Protein AF-A0A7V7DDA0-F1 (afdb_monomer_lite)

Radius of gyration: 19.34 Å; chains: 1; bounding box: 39×31×49 Å

Sequence (116 aa):
MEATEDMLKMAGAGEGYVETQSVLRSTRIRLPWLFASCLGGMVAQLKYSTIELAISVGLGLICSMSVAALFGSMMPMVFAKINIDPAVATGPFVTTSIDIISVLFYFFIATTLLGL

Foldseek 3Di:
DVLVVVVCVVVPPDDPNPPPCPVVVVVVVCVVVVVVVVVVVVVCVVQDPPVLVVVLQVVLVVVLVVVLVVQLVVVLVVCVVVVHHCVSCSPPNSVVVSVVSSVVSSVVSCCVRVVD

Secondary structure (DSSP, 8-state):
-HHHHHHHHHTT-SS--TTT--HHHHHHHHHHHHHHHHHHHHHHHHHS-HHHHHHHHHHHHHHHHHHHHHHHHHHHHHHHHTT--HHHHTTHHHHHHHHHHHHHHHHHHHHHHH--

pLDDT: mean 81.12, std 11.46, range [50.38, 93.44]

Structure (mmCIF, N/CA/C/O backbone):
data_AF-A0A7V7DDA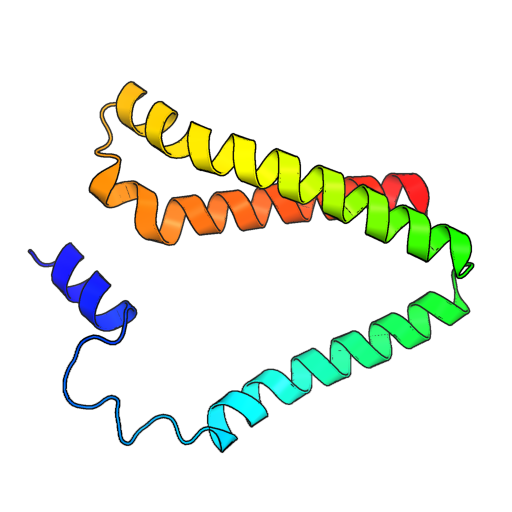0-F1
#
_entry.id   AF-A0A7V7DDA0-F1
#
loop_
_atom_site.group_PDB
_atom_site.id
_atom_site.type_symbol
_atom_site.label_atom_id
_atom_site.label_alt_id
_atom_site.label_comp_id
_atom_site.label_asym_id
_atom_site.label_entity_id
_atom_site.label_seq_id
_atom_site.pdbx_PDB_ins_code
_atom_site.Cartn_x
_atom_site.Cartn_y
_atom_site.Cartn_z
_atom_site.occupancy
_atom_site.B_iso_or_equiv
_atom_site.auth_seq_id
_atom_site.auth_comp_id
_atom_site.auth_asym_id
_atom_site.auth_atom_id
_atom_site.pdbx_PDB_model_num
ATOM 1 N N . MET A 1 1 ? -20.086 -4.460 27.649 1.00 59.28 1 MET A N 1
ATOM 2 C CA . MET A 1 1 ? -18.970 -5.184 28.299 1.00 59.28 1 MET A CA 1
ATOM 3 C C . MET A 1 1 ? -18.431 -6.290 27.402 1.00 59.28 1 MET A C 1
ATOM 5 O O . MET A 1 1 ? -17.236 -6.283 27.169 1.00 59.28 1 MET A O 1
ATOM 9 N N . GLU A 1 2 ? -19.279 -7.142 26.819 1.00 67.88 2 GLU A N 1
ATOM 10 C CA . GLU A 1 2 ? -18.874 -8.257 25.934 1.00 67.88 2 GLU A CA 1
ATOM 11 C C . GLU A 1 2 ? -18.028 -7.829 24.716 1.00 67.88 2 GLU A C 1
ATOM 13 O O . GLU A 1 2 ? -16.918 -8.318 24.541 1.00 67.88 2 GLU A O 1
ATOM 18 N N . ALA A 1 3 ? -18.451 -6.803 23.965 1.00 69.88 3 ALA A N 1
ATOM 19 C CA . ALA A 1 3 ? -17.672 -6.287 22.830 1.00 69.88 3 ALA A CA 1
ATOM 20 C C . ALA A 1 3 ? -16.284 -5.737 23.226 1.00 69.88 3 ALA A C 1
ATOM 22 O O . ALA A 1 3 ? -15.327 -5.864 22.471 1.00 69.88 3 ALA A O 1
ATOM 23 N N . THR A 1 4 ? -16.147 -5.152 24.421 1.00 64.19 4 THR A N 1
ATOM 24 C CA . THR A 1 4 ? -14.854 -4.668 24.935 1.00 64.19 4 THR A CA 1
ATOM 25 C C . THR A 1 4 ? -13.942 -5.829 25.327 1.00 64.19 4 THR A C 1
ATOM 27 O O . THR A 1 4 ? -12.741 -5.760 25.090 1.00 64.19 4 THR A O 1
ATOM 30 N N . GLU A 1 5 ? -14.493 -6.903 25.894 1.00 70.06 5 GLU A N 1
ATOM 31 C CA . GLU A 1 5 ? -13.736 -8.101 26.271 1.00 70.06 5 GLU A CA 1
ATOM 32 C C . GLU A 1 5 ? -13.267 -8.892 25.041 1.00 70.06 5 GLU A C 1
ATOM 34 O O . GLU A 1 5 ? -12.117 -9.324 24.987 1.00 70.06 5 GLU A O 1
ATOM 39 N N . ASP A 1 6 ? -14.110 -9.003 24.015 1.00 73.31 6 ASP A N 1
ATOM 40 C CA . ASP A 1 6 ? -13.738 -9.607 22.733 1.00 73.31 6 ASP A CA 1
ATOM 41 C C . ASP A 1 6 ? -12.700 -8.765 21.984 1.00 73.31 6 ASP A C 1
ATOM 43 O O . ASP A 1 6 ? -11.755 -9.310 21.410 1.00 73.31 6 ASP A O 1
ATOM 47 N N . MET A 1 7 ? -12.800 -7.432 22.054 1.00 65.62 7 MET A N 1
ATOM 48 C CA . MET A 1 7 ? -11.748 -6.534 21.572 1.00 65.62 7 MET A CA 1
ATOM 49 C C . MET A 1 7 ? -10.441 -6.708 22.358 1.00 65.62 7 MET A C 1
ATOM 51 O O . MET A 1 7 ? -9.383 -6.716 21.740 1.00 65.62 7 MET A O 1
ATOM 55 N N . LEU A 1 8 ? -10.483 -6.902 23.682 1.00 60.88 8 LEU A N 1
ATOM 56 C CA . LEU A 1 8 ? -9.297 -7.164 24.514 1.00 60.88 8 LEU A CA 1
ATOM 57 C C . LEU A 1 8 ? -8.662 -8.530 24.211 1.00 60.88 8 LEU A C 1
ATOM 59 O O . LEU A 1 8 ? -7.436 -8.647 24.168 1.00 60.88 8 LEU A O 1
ATOM 63 N N . LYS A 1 9 ? -9.481 -9.551 23.937 1.00 66.94 9 LYS A N 1
ATOM 64 C CA . LYS A 1 9 ? -9.028 -10.879 23.499 1.00 66.94 9 LYS A CA 1
ATOM 65 C C . LYS A 1 9 ? -8.404 -10.831 22.104 1.00 66.94 9 LYS A C 1
ATOM 67 O O . LYS A 1 9 ? -7.336 -11.408 21.921 1.00 66.94 9 LYS A O 1
ATOM 72 N N . MET A 1 10 ? -8.996 -10.099 21.157 1.00 66.75 10 MET A N 1
ATOM 73 C CA . MET A 1 10 ? -8.417 -9.866 19.823 1.00 66.75 10 MET A CA 1
ATOM 74 C C . MET A 1 10 ? -7.176 -8.957 19.849 1.00 66.75 10 MET A C 1
ATOM 76 O O . MET A 1 10 ? -6.282 -9.130 19.026 1.00 66.75 10 MET A O 1
ATOM 80 N N . ALA A 1 11 ? -7.088 -8.023 20.802 1.00 59.41 11 ALA A N 1
ATOM 81 C CA . ALA A 1 11 ? -5.939 -7.136 21.006 1.00 59.41 11 ALA A CA 1
ATOM 82 C C . ALA A 1 11 ? -4.787 -7.782 21.802 1.00 59.41 11 ALA A C 1
ATOM 84 O O . ALA A 1 11 ? -3.737 -7.162 21.966 1.00 59.41 11 ALA A O 1
ATOM 85 N N . GLY A 1 12 ? -4.953 -9.020 22.282 1.00 59.00 12 GLY A N 1
ATOM 86 C CA . GLY A 1 12 ? -3.881 -9.780 22.927 1.00 59.00 12 GLY A CA 1
ATOM 87 C C . GLY A 1 12 ? -3.662 -9.493 24.419 1.00 59.00 12 GLY A C 1
ATOM 88 O O . GLY A 1 12 ? -2.593 -9.785 24.946 1.00 59.00 12 GLY A O 1
ATOM 89 N N . ALA A 1 13 ? -4.646 -8.926 25.120 1.00 58.91 13 ALA A N 1
ATOM 90 C CA . ALA A 1 13 ? -4.514 -8.446 26.500 1.00 58.91 13 ALA A CA 1
ATOM 91 C C . ALA A 1 13 ? -4.900 -9.483 27.584 1.00 58.91 13 ALA A C 1
ATOM 93 O O . ALA A 1 13 ? -5.516 -9.125 28.584 1.00 58.91 13 ALA A O 1
ATOM 94 N N . GLY A 1 14 ? -4.571 -10.769 27.411 1.00 53.06 14 GLY A N 1
ATOM 95 C CA . GLY A 1 14 ? -4.895 -11.814 28.398 1.00 53.06 14 GLY A CA 1
ATOM 96 C C . GLY A 1 14 ? -3.726 -12.747 28.701 1.00 53.06 14 GLY A C 1
ATOM 97 O O . GLY A 1 14 ? -3.377 -13.516 27.824 1.00 53.06 14 GLY A O 1
ATOM 98 N N . GLU A 1 15 ? -3.161 -12.648 29.913 1.00 55.22 15 GLU A N 1
ATOM 99 C CA . GLU A 1 15 ? -2.306 -13.527 30.769 1.00 55.22 15 GLU A CA 1
ATOM 100 C C . GLU A 1 15 ? -1.603 -14.821 30.237 1.00 55.22 15 GLU A C 1
ATOM 102 O O . GLU A 1 15 ? -0.854 -15.447 30.978 1.00 55.22 15 GLU A O 1
ATOM 107 N N . GLY A 1 16 ? -1.742 -15.239 28.976 1.00 53.03 16 GLY A N 1
ATOM 108 C CA . GLY A 1 16 ? -1.112 -16.418 28.360 1.00 53.03 16 GLY A CA 1
ATOM 109 C C . GLY A 1 16 ? -0.390 -16.151 27.027 1.00 53.03 16 GLY A C 1
ATOM 110 O O . GLY A 1 16 ? -0.072 -17.091 26.300 1.00 53.03 16 GLY A O 1
ATOM 111 N N . TYR A 1 17 ? -0.117 -14.888 26.672 1.00 50.38 17 TYR A N 1
ATOM 112 C CA . TYR A 1 17 ? 0.519 -14.527 25.389 1.00 50.38 17 TYR A CA 1
ATOM 113 C C . TYR A 1 17 ? 2.049 -14.661 25.360 1.00 50.38 17 TYR A C 1
ATOM 115 O O . TYR A 1 17 ? 2.630 -14.703 24.273 1.00 50.38 17 TYR A O 1
ATOM 123 N N . VAL A 1 18 ? 2.712 -14.759 26.517 1.00 51.16 18 VAL A N 1
ATOM 124 C CA . VAL A 1 18 ? 4.186 -14.742 26.589 1.00 51.16 18 VAL A CA 1
ATOM 125 C C . VAL A 1 18 ? 4.819 -16.059 26.105 1.00 51.16 18 VAL A C 1
ATOM 127 O O . VAL A 1 18 ? 5.933 -16.030 25.594 1.00 51.16 18 VAL A O 1
ATOM 130 N N . GLU A 1 19 ? 4.108 -17.195 26.133 1.00 55.31 19 GLU A N 1
ATOM 131 C CA . GLU A 1 19 ? 4.660 -18.475 25.640 1.00 55.31 19 GLU A CA 1
ATOM 132 C C . GLU A 1 19 ? 4.323 -18.823 24.175 1.00 55.31 19 GLU A C 1
ATOM 134 O O . GLU A 1 19 ? 5.041 -19.599 23.545 1.00 55.31 19 GLU A O 1
ATOM 139 N N . THR A 1 20 ? 3.278 -18.246 23.566 1.00 56.62 20 THR A N 1
ATOM 140 C CA . THR A 1 20 ? 2.778 -18.741 22.259 1.00 56.62 20 THR A CA 1
ATOM 141 C C . THR A 1 20 ? 3.444 -18.100 21.025 1.00 56.62 20 THR A C 1
ATOM 143 O O . THR A 1 20 ? 3.358 -18.647 19.922 1.00 56.62 20 THR A O 1
ATOM 146 N N . GLN A 1 21 ? 4.171 -16.986 21.159 1.00 55.00 21 GLN A N 1
ATOM 147 C CA . GLN A 1 21 ? 4.772 -16.273 20.018 1.00 55.00 21 GLN A CA 1
ATOM 148 C C . GLN A 1 21 ? 6.303 -16.261 20.090 1.00 55.00 21 GLN A C 1
ATOM 150 O O . GLN A 1 21 ? 6.939 -15.212 20.144 1.00 55.00 21 GLN A O 1
ATOM 155 N N . SER A 1 22 ? 6.924 -17.442 20.029 1.00 64.06 22 SER A N 1
ATOM 156 C CA . SER A 1 22 ? 8.317 -17.536 19.580 1.00 64.06 22 SER A CA 1
ATOM 157 C C . SER A 1 22 ? 8.461 -16.724 18.288 1.00 64.06 22 SER A C 1
ATOM 159 O O . SER A 1 22 ? 7.776 -17.007 17.299 1.00 64.06 22 SER A O 1
ATOM 161 N N . VAL A 1 23 ? 9.332 -15.708 18.291 1.00 75.19 23 VAL A N 1
ATOM 162 C CA . VAL A 1 23 ? 9.583 -14.804 17.150 1.00 75.19 23 VAL A CA 1
ATOM 163 C C . VAL A 1 23 ? 9.792 -15.595 15.850 1.00 75.19 23 VAL A C 1
ATOM 165 O O . VAL A 1 23 ? 9.357 -15.174 14.780 1.00 75.19 23 VAL A O 1
ATOM 168 N N . LEU A 1 24 ? 10.359 -16.802 15.947 1.00 75.56 24 LEU A N 1
ATOM 169 C CA . LEU A 1 24 ? 10.541 -17.739 14.838 1.00 75.56 24 LEU A CA 1
ATOM 170 C C . LEU A 1 24 ? 9.235 -18.131 14.132 1.00 75.56 24 LEU A C 1
ATOM 172 O O . LEU A 1 24 ? 9.222 -18.204 12.905 1.00 75.56 24 LEU A O 1
ATOM 176 N N . ARG A 1 25 ? 8.131 -18.362 14.854 1.00 75.50 25 ARG A N 1
ATOM 177 C CA . ARG A 1 25 ? 6.848 -18.764 14.248 1.00 75.50 25 ARG A CA 1
ATOM 178 C C . ARG A 1 25 ? 6.203 -17.604 13.491 1.00 75.50 25 ARG A C 1
ATOM 180 O O . ARG A 1 25 ? 5.776 -17.792 12.354 1.00 75.50 25 ARG A O 1
ATOM 187 N N . SER A 1 26 ? 6.216 -16.404 14.071 1.00 75.31 26 SER A N 1
ATOM 188 C CA 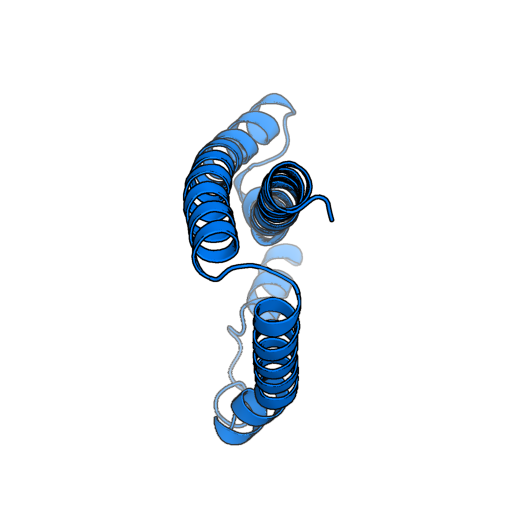. SER A 1 26 ? 5.728 -15.186 13.407 1.00 75.31 26 SER A CA 1
ATOM 189 C C . SER A 1 26 ? 6.564 -14.829 12.171 1.00 75.31 26 SER A C 1
ATOM 191 O O . SER A 1 26 ? 6.006 -14.515 11.119 1.00 75.31 26 SER A O 1
ATOM 193 N N . THR A 1 27 ? 7.891 -14.966 12.240 1.00 82.19 27 THR A N 1
ATOM 194 C CA . THR A 1 27 ? 8.780 -14.778 11.081 1.00 82.19 27 THR A CA 1
ATOM 195 C C . THR A 1 27 ? 8.516 -15.816 9.988 1.00 82.19 27 THR A C 1
ATOM 197 O O . THR A 1 27 ? 8.463 -15.471 8.808 1.00 82.19 27 THR A O 1
ATOM 200 N N . ARG A 1 28 ? 8.266 -17.080 10.356 1.00 84.75 28 ARG A N 1
ATOM 201 C CA . ARG A 1 28 ? 8.003 -18.163 9.394 1.00 84.75 28 ARG A CA 1
ATOM 202 C C . ARG A 1 28 ? 6.675 -18.003 8.652 1.00 84.75 28 ARG A C 1
ATOM 204 O O . ARG A 1 28 ? 6.590 -18.411 7.503 1.00 84.75 28 ARG A O 1
ATOM 211 N N . ILE A 1 29 ? 5.673 -17.379 9.272 1.00 88.25 29 ILE A N 1
ATOM 212 C CA . ILE A 1 29 ? 4.389 -17.052 8.625 1.00 88.25 29 ILE A CA 1
ATOM 213 C C . ILE A 1 29 ? 4.536 -15.877 7.643 1.00 88.25 29 ILE A C 1
ATOM 215 O O . ILE A 1 29 ? 3.830 -15.818 6.640 1.00 88.25 29 ILE A O 1
ATOM 219 N N . ARG A 1 30 ? 5.473 -14.955 7.892 1.00 90.88 30 ARG A N 1
ATOM 220 C CA . ARG A 1 30 ? 5.744 -13.800 7.015 1.00 90.88 30 ARG A CA 1
ATOM 221 C C . ARG A 1 30 ? 6.648 -14.142 5.831 1.00 90.88 30 ARG A C 1
ATOM 223 O O . ARG A 1 30 ? 6.551 -13.505 4.787 1.00 90.88 30 ARG A O 1
ATOM 230 N N . LEU A 1 31 ? 7.507 -15.151 5.984 1.00 89.75 31 LEU A N 1
ATOM 231 C CA . LEU A 1 31 ? 8.499 -15.558 4.985 1.00 89.75 31 LEU A CA 1
ATOM 232 C C . LEU A 1 31 ? 7.911 -15.842 3.585 1.00 89.75 31 LEU A C 1
ATOM 234 O O . LEU A 1 31 ? 8.494 -15.364 2.613 1.00 89.75 31 LEU A O 1
ATOM 238 N N . PRO A 1 32 ? 6.770 -16.551 3.447 1.00 93.44 32 PRO A N 1
ATOM 239 C CA . PRO A 1 32 ? 6.147 -16.795 2.147 1.00 93.44 32 PRO A CA 1
ATOM 240 C C . PRO A 1 32 ? 5.733 -15.503 1.442 1.00 93.44 32 PRO A C 1
ATOM 242 O O . PRO A 1 32 ? 5.983 -15.350 0.250 1.00 93.44 32 PRO A O 1
ATOM 245 N N . TRP A 1 33 ? 5.162 -14.549 2.184 1.00 90.75 33 TRP A N 1
ATOM 246 C CA . TRP A 1 33 ? 4.746 -13.256 1.640 1.00 90.75 33 TRP A CA 1
ATOM 247 C C . TRP A 1 33 ? 5.943 -12.422 1.184 1.00 90.75 33 TRP A C 1
ATOM 249 O O . TRP A 1 33 ? 5.901 -11.825 0.114 1.00 90.75 33 TRP A O 1
ATOM 259 N N . LEU A 1 34 ? 7.045 -12.441 1.939 1.00 89.62 34 LEU A N 1
ATOM 260 C CA . LEU A 1 34 ? 8.289 -11.780 1.530 1.00 89.62 34 LEU A CA 1
ATOM 261 C C . LEU A 1 34 ? 8.870 -12.399 0.252 1.00 89.62 34 LEU A C 1
ATOM 263 O O . LEU A 1 34 ? 9.306 -11.673 -0.641 1.00 89.62 34 LEU A O 1
ATOM 267 N N . PHE A 1 35 ? 8.840 -13.730 0.142 1.00 93.00 35 PHE A N 1
ATOM 268 C CA . PHE A 1 35 ? 9.286 -14.438 -1.058 1.00 93.00 35 PHE A CA 1
ATOM 269 C C . PHE A 1 35 ? 8.426 -14.101 -2.277 1.00 93.00 35 PHE A C 1
ATOM 271 O O . PHE A 1 35 ? 8.966 -13.801 -3.340 1.00 93.00 35 PHE A O 1
ATOM 278 N N . ALA A 1 36 ? 7.102 -14.101 -2.118 1.00 91.94 36 ALA A N 1
ATOM 279 C CA . ALA A 1 36 ? 6.172 -13.728 -3.177 1.00 91.94 36 ALA A CA 1
ATOM 280 C C . ALA A 1 36 ? 6.406 -12.284 -3.655 1.00 91.94 36 ALA A C 1
ATOM 282 O O . ALA A 1 36 ? 6.501 -12.052 -4.859 1.00 91.94 36 ALA A O 1
ATOM 283 N N . SER A 1 37 ? 6.586 -11.332 -2.732 1.00 87.81 37 SER A N 1
ATOM 284 C CA . SER A 1 37 ? 6.879 -9.933 -3.070 1.00 87.81 37 SER A CA 1
ATOM 285 C C . SER A 1 37 ? 8.220 -9.767 -3.789 1.00 87.81 37 SER A C 1
ATOM 287 O O . SER A 1 37 ? 8.314 -8.995 -4.742 1.00 87.81 37 SER A O 1
ATOM 289 N N . CYS A 1 38 ? 9.252 -10.511 -3.380 1.00 90.81 38 CYS A N 1
ATOM 290 C CA . CYS A 1 38 ? 10.559 -10.494 -4.038 1.00 90.81 38 CYS A CA 1
ATOM 291 C C . CYS A 1 38 ? 10.470 -11.008 -5.485 1.00 90.81 38 CYS A C 1
ATOM 293 O O . CYS A 1 38 ? 10.920 -10.339 -6.416 1.00 90.81 38 CYS A O 1
ATOM 295 N N . LEU A 1 39 ? 9.814 -12.156 -5.686 1.00 92.81 39 LEU A N 1
ATOM 296 C CA . LEU A 1 39 ? 9.595 -12.731 -7.015 1.00 92.81 39 LEU A CA 1
ATOM 297 C C . LEU A 1 39 ? 8.751 -11.806 -7.901 1.00 92.81 39 LEU A C 1
ATOM 299 O O . LEU A 1 39 ? 9.092 -11.595 -9.063 1.00 92.81 39 LEU A O 1
ATOM 303 N N . GLY A 1 40 ? 7.693 -11.206 -7.350 1.00 90.00 40 GLY A N 1
ATOM 304 C CA . GLY A 1 40 ? 6.866 -10.228 -8.056 1.00 90.00 40 GLY A CA 1
ATOM 305 C C . GLY A 1 40 ? 7.665 -9.008 -8.523 1.00 90.00 40 GLY A C 1
ATOM 306 O O . GLY A 1 40 ? 7.560 -8.621 -9.685 1.00 90.00 40 GLY A O 1
ATOM 307 N N . GLY A 1 41 ? 8.521 -8.451 -7.659 1.00 87.81 41 GLY A N 1
ATOM 308 C CA . GLY A 1 41 ? 9.408 -7.337 -8.009 1.00 87.81 41 GLY A CA 1
ATOM 309 C C . GLY A 1 41 ? 10.408 -7.690 -9.113 1.00 87.81 41 GLY A C 1
ATOM 310 O O . GLY A 1 41 ? 10.591 -6.915 -10.049 1.00 87.81 41 GLY A O 1
ATOM 311 N N . MET A 1 42 ? 11.001 -8.888 -9.065 1.00 88.56 42 MET A N 1
ATOM 312 C CA . MET A 1 42 ? 11.887 -9.370 -10.133 1.00 88.56 42 MET A CA 1
ATOM 313 C C . MET A 1 42 ? 11.157 -9.494 -11.475 1.00 88.56 42 MET A C 1
ATOM 315 O O . MET A 1 42 ? 11.691 -9.078 -12.499 1.00 88.56 42 MET A O 1
ATOM 319 N N . VAL A 1 43 ? 9.930 -10.023 -11.484 1.00 89.31 43 VAL A N 1
ATOM 320 C CA . VAL A 1 43 ? 9.114 -10.132 -12.705 1.00 89.31 43 VAL A CA 1
ATOM 321 C C . VAL A 1 43 ? 8.716 -8.753 -13.237 1.00 89.31 43 VAL A C 1
ATOM 323 O O . VAL A 1 43 ? 8.746 -8.539 -14.449 1.00 89.31 43 VAL A O 1
ATOM 326 N N . ALA A 1 44 ? 8.390 -7.801 -12.358 1.00 86.69 44 ALA A N 1
ATOM 327 C CA . ALA A 1 44 ? 8.050 -6.436 -12.753 1.00 86.69 44 ALA A CA 1
ATOM 328 C C . ALA A 1 44 ? 9.213 -5.743 -13.482 1.00 86.69 44 ALA A C 1
ATOM 330 O O . ALA A 1 44 ? 8.993 -5.144 -14.533 1.00 86.69 44 ALA A O 1
ATOM 331 N N . GLN A 1 45 ? 10.449 -5.910 -12.997 1.00 83.75 45 GLN A N 1
ATOM 332 C CA . GLN A 1 45 ? 11.660 -5.367 -13.631 1.00 83.75 45 GLN A CA 1
ATOM 333 C C . GLN A 1 45 ? 11.935 -5.943 -15.032 1.00 83.75 45 GLN A C 1
ATOM 335 O O . GLN A 1 45 ? 12.636 -5.315 -15.820 1.00 83.75 45 GLN A O 1
ATOM 340 N N . LEU A 1 46 ? 11.414 -7.134 -15.354 1.00 85.88 46 LEU A N 1
ATOM 341 C CA . LEU A 1 46 ? 11.545 -7.724 -16.692 1.00 85.88 46 LEU A CA 1
ATOM 342 C C . LEU A 1 46 ? 10.508 -7.179 -17.682 1.00 85.88 46 LEU A C 1
ATOM 344 O O . LEU A 1 46 ? 10.736 -7.239 -18.888 1.00 85.88 46 LEU A O 1
ATOM 348 N N . LYS A 1 47 ? 9.363 -6.688 -17.191 1.00 84.38 47 LYS A N 1
ATOM 349 C CA . LYS A 1 47 ? 8.261 -6.182 -18.023 1.00 84.38 47 LYS A CA 1
ATOM 350 C C . LYS A 1 47 ? 8.267 -4.668 -18.199 1.00 84.38 47 LYS A C 1
ATOM 352 O O . LYS A 1 47 ? 7.870 -4.197 -19.259 1.00 84.38 47 LYS A O 1
ATOM 357 N N . TYR A 1 48 ? 8.679 -3.927 -17.177 1.00 84.81 48 TYR A N 1
ATOM 358 C CA . TYR A 1 48 ? 8.558 -2.473 -17.124 1.00 84.81 48 TYR A CA 1
ATOM 359 C C . TYR A 1 48 ? 9.919 -1.809 -16.923 1.00 84.81 48 TYR A C 1
ATOM 361 O O . TYR A 1 48 ? 10.819 -2.374 -16.299 1.00 84.81 48 TYR A O 1
ATOM 369 N N . SER A 1 49 ? 10.065 -0.583 -17.427 1.00 86.19 49 SER A N 1
ATOM 370 C CA . SER A 1 49 ? 11.271 0.215 -17.201 1.00 86.19 49 SER A CA 1
ATOM 371 C C . SER A 1 49 ? 11.389 0.621 -15.728 1.00 86.19 49 SER A C 1
ATOM 373 O O . SER A 1 49 ? 10.404 1.014 -15.099 1.00 86.19 49 SER A O 1
ATOM 375 N N . THR A 1 50 ? 12.613 0.607 -15.186 1.00 86.00 50 THR A N 1
ATOM 376 C CA . THR A 1 50 ? 12.900 1.004 -13.794 1.00 86.00 50 THR A CA 1
ATOM 377 C C . THR A 1 50 ? 12.359 2.401 -13.462 1.00 86.00 50 THR A C 1
ATOM 379 O O . THR A 1 50 ? 11.892 2.633 -12.351 1.00 86.00 50 THR A O 1
ATOM 382 N N . ILE A 1 51 ? 12.395 3.334 -14.422 1.00 86.88 51 ILE A N 1
ATOM 383 C CA . ILE A 1 51 ? 11.909 4.712 -14.234 1.00 86.88 51 ILE A CA 1
ATOM 384 C C . ILE A 1 51 ? 10.380 4.764 -14.136 1.00 86.88 51 ILE A C 1
ATOM 386 O O . ILE A 1 51 ? 9.852 5.433 -13.251 1.00 86.88 51 ILE A O 1
ATOM 390 N N . GLU A 1 52 ? 9.669 4.045 -15.005 1.00 84.44 52 GLU A N 1
ATOM 391 C CA . GLU A 1 52 ? 8.200 4.019 -15.022 1.00 84.44 52 GLU A CA 1
ATOM 392 C C . GLU A 1 52 ? 7.649 3.388 -13.740 1.00 84.44 52 GLU A C 1
ATOM 394 O O . GLU A 1 52 ? 6.755 3.947 -13.101 1.00 84.44 52 GLU A O 1
ATOM 399 N N . LEU A 1 53 ? 8.252 2.277 -13.301 1.00 86.94 53 LEU A N 1
ATOM 400 C CA . LEU A 1 53 ? 7.924 1.639 -12.026 1.00 86.94 53 LEU A CA 1
ATOM 401 C C . LEU A 1 53 ? 8.183 2.568 -10.838 1.00 86.94 53 LEU A C 1
ATOM 403 O O . LEU A 1 53 ? 7.316 2.712 -9.976 1.00 86.94 53 LEU A O 1
ATOM 407 N N . ALA A 1 54 ? 9.348 3.221 -10.786 1.00 89.19 54 ALA A N 1
ATOM 408 C CA . ALA A 1 54 ? 9.700 4.110 -9.681 1.00 89.19 54 ALA A CA 1
ATOM 409 C C . ALA A 1 54 ? 8.733 5.300 -9.566 1.00 89.19 54 ALA A C 1
ATOM 411 O O . ALA A 1 54 ? 8.286 5.624 -8.464 1.00 89.19 54 ALA A O 1
ATOM 412 N N . ILE A 1 55 ? 8.369 5.916 -10.695 1.00 88.75 55 ILE A N 1
ATOM 413 C CA . ILE A 1 55 ? 7.408 7.026 -10.732 1.00 88.75 55 ILE A CA 1
ATOM 414 C C . ILE A 1 55 ? 6.016 6.547 -10.311 1.00 88.75 55 ILE A C 1
ATOM 416 O O . ILE A 1 55 ? 5.378 7.192 -9.477 1.00 88.75 55 ILE A O 1
ATOM 420 N N . SER A 1 56 ? 5.560 5.401 -10.828 1.00 88.75 56 SER A N 1
ATOM 421 C CA . SER A 1 56 ? 4.256 4.831 -10.479 1.00 88.75 56 SER A CA 1
ATOM 422 C C . SER A 1 56 ? 4.142 4.512 -8.993 1.00 88.75 56 SER A C 1
ATOM 424 O O . SER A 1 56 ? 3.143 4.855 -8.362 1.00 88.75 56 SER A O 1
ATOM 426 N N . VAL A 1 57 ? 5.160 3.877 -8.411 1.00 90.12 57 VAL A N 1
ATOM 427 C CA . VAL A 1 57 ? 5.175 3.551 -6.981 1.00 90.12 57 VAL A CA 1
ATOM 428 C C . VAL A 1 57 ? 5.246 4.826 -6.140 1.00 90.12 57 VAL A C 1
ATOM 430 O O . VAL A 1 57 ? 4.479 4.965 -5.191 1.00 90.12 57 VAL A O 1
ATOM 433 N N . GLY A 1 58 ? 6.110 5.780 -6.500 1.00 91.69 58 GLY A N 1
ATOM 434 C CA . GLY A 1 58 ? 6.266 7.036 -5.763 1.00 91.69 58 GLY A CA 1
ATOM 435 C C . GLY A 1 58 ? 4.984 7.871 -5.722 1.00 91.69 58 GLY A C 1
ATOM 436 O O . GLY A 1 58 ? 4.523 8.247 -4.643 1.00 91.69 58 GLY A O 1
ATOM 437 N N . LEU A 1 59 ? 4.368 8.119 -6.881 1.00 89.75 59 LEU A N 1
ATOM 438 C CA . LEU A 1 59 ? 3.100 8.852 -6.964 1.00 89.75 59 LEU A CA 1
ATOM 439 C C . LEU A 1 59 ? 1.950 8.076 -6.314 1.00 89.75 59 LEU A C 1
ATOM 441 O O . LEU A 1 59 ? 1.135 8.669 -5.603 1.00 89.75 59 LEU A O 1
ATOM 445 N N . GLY A 1 60 ? 1.918 6.755 -6.514 1.00 90.50 60 GLY A N 1
ATOM 446 C CA . GLY A 1 60 ? 0.943 5.855 -5.906 1.00 90.50 60 GLY A CA 1
ATOM 447 C C . GLY A 1 60 ? 0.927 5.963 -4.386 1.00 90.50 60 GLY A C 1
ATOM 448 O O . GLY A 1 60 ? -0.138 6.127 -3.796 1.00 90.50 60 GLY A O 1
ATOM 449 N N . LEU A 1 61 ? 2.107 5.940 -3.762 1.00 90.81 61 LEU A N 1
ATOM 450 C CA . LEU A 1 61 ? 2.263 6.059 -2.313 1.00 90.81 61 LEU A CA 1
ATOM 451 C C . LEU A 1 61 ? 1.843 7.437 -1.791 1.00 90.81 61 LEU A C 1
ATOM 453 O O . LEU A 1 61 ? 1.086 7.517 -0.828 1.00 90.81 61 LEU A O 1
A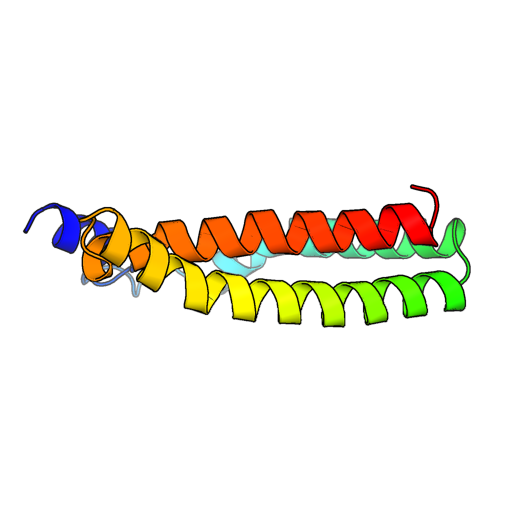TOM 457 N N . ILE A 1 62 ? 2.287 8.529 -2.421 1.00 92.88 62 ILE A N 1
ATOM 458 C CA . ILE A 1 62 ? 1.932 9.888 -1.972 1.00 92.88 62 ILE A CA 1
ATOM 459 C C . ILE A 1 62 ? 0.413 10.088 -2.011 1.00 92.88 62 ILE A C 1
ATOM 461 O O . ILE A 1 62 ? -0.179 10.610 -1.062 1.00 92.88 62 ILE A O 1
ATOM 465 N N . CYS A 1 63 ? -0.230 9.650 -3.093 1.00 90.25 63 CYS A N 1
ATOM 466 C CA . CYS A 1 63 ? -1.672 9.771 -3.236 1.00 90.25 63 CYS A CA 1
ATOM 467 C C . CYS A 1 63 ? -2.416 8.866 -2.246 1.00 90.25 63 CYS A C 1
ATOM 469 O O . CYS A 1 63 ? -3.296 9.351 -1.534 1.00 90.25 63 CYS A O 1
ATOM 471 N N . SER A 1 64 ? -2.038 7.588 -2.134 1.00 88.50 64 SER A N 1
ATOM 472 C CA . SER A 1 64 ? -2.717 6.643 -1.241 1.00 88.50 64 SER A CA 1
ATOM 473 C C . SER A 1 64 ? -2.597 7.042 0.231 1.00 88.50 64 SER A C 1
ATOM 475 O O . SER A 1 64 ? -3.589 6.963 0.953 1.00 88.50 64 SER A O 1
ATOM 477 N N . MET A 1 65 ? -1.442 7.556 0.670 1.00 89.69 65 MET A N 1
ATOM 478 C CA . MET A 1 65 ? -1.252 8.067 2.033 1.00 89.69 65 MET A CA 1
ATOM 479 C C . MET A 1 65 ? -2.095 9.320 2.299 1.00 89.69 65 MET A C 1
ATOM 481 O O . MET A 1 65 ? -2.680 9.460 3.373 1.00 89.69 65 MET A O 1
ATOM 485 N N . SER A 1 66 ? -2.198 10.215 1.313 1.00 92.38 66 SER A N 1
ATOM 486 C CA . SER A 1 66 ? -3.022 11.425 1.424 1.00 92.38 66 SER A CA 1
ATOM 487 C C . SER A 1 66 ? -4.507 11.073 1.551 1.00 92.38 66 SER A C 1
ATOM 489 O O . SER A 1 66 ? -5.201 11.584 2.429 1.00 92.38 66 SER A O 1
ATOM 491 N N . VAL A 1 67 ? -4.988 10.142 0.720 1.00 90.19 67 VAL A N 1
ATOM 492 C CA . VAL A 1 67 ? -6.359 9.615 0.784 1.00 90.19 67 VAL A CA 1
ATOM 493 C C . VAL A 1 67 ? -6.597 8.886 2.107 1.00 90.19 67 VAL A C 1
ATOM 495 O O . VAL A 1 67 ? -7.615 9.123 2.752 1.00 90.19 67 VAL A O 1
ATOM 498 N N . ALA A 1 68 ? -5.653 8.063 2.565 1.00 89.25 68 ALA A N 1
ATOM 499 C CA . ALA A 1 68 ? -5.743 7.379 3.851 1.00 89.25 68 ALA A CA 1
ATOM 500 C C . ALA A 1 68 ? -5.908 8.359 5.025 1.00 89.25 68 ALA A C 1
ATOM 502 O O . ALA A 1 68 ? -6.762 8.144 5.883 1.00 89.25 68 ALA A O 1
ATOM 503 N N . ALA A 1 69 ? -5.153 9.463 5.045 1.00 89.25 69 ALA A N 1
ATOM 504 C CA . ALA A 1 69 ? -5.268 10.492 6.080 1.00 89.25 69 ALA A CA 1
ATOM 505 C C . ALA A 1 69 ? -6.631 11.211 6.049 1.00 89.25 69 ALA A C 1
ATOM 507 O O . ALA A 1 69 ? -7.246 11.454 7.094 1.00 89.25 69 ALA A O 1
ATOM 508 N N . LEU A 1 70 ? -7.136 11.510 4.848 1.00 89.75 70 LEU A N 1
ATOM 509 C CA . LEU A 1 70 ? -8.465 12.096 4.671 1.00 89.75 70 LEU A CA 1
ATOM 510 C C . LEU A 1 70 ? -9.555 11.136 5.160 1.00 89.75 70 LEU A C 1
ATOM 512 O O . LEU A 1 70 ? -10.347 11.497 6.025 1.00 89.75 70 LEU A O 1
ATOM 516 N N . PHE A 1 71 ? -9.567 9.889 4.691 1.00 88.06 71 PHE A N 1
ATOM 517 C CA . PHE A 1 71 ? -10.580 8.914 5.094 1.00 88.06 71 PHE A CA 1
ATOM 518 C C . PHE A 1 71 ? -10.480 8.527 6.572 1.00 88.06 71 PHE A C 1
ATOM 520 O O . PHE A 1 71 ? -11.510 8.364 7.225 1.00 88.06 71 PHE A O 1
ATOM 527 N N . GLY A 1 72 ? -9.272 8.461 7.133 1.00 85.88 72 GLY A N 1
ATOM 528 C CA . GLY A 1 72 ? -9.076 8.167 8.550 1.00 85.88 72 GLY A CA 1
ATOM 529 C C . GLY A 1 72 ? -9.615 9.247 9.484 1.00 85.88 72 GLY A C 1
ATOM 530 O O . GLY A 1 72 ? -10.150 8.920 10.540 1.00 85.88 72 GLY A O 1
ATOM 531 N N . SER A 1 73 ? -9.557 10.519 9.083 1.00 86.50 73 SER A N 1
ATOM 532 C CA . SER A 1 73 ? -10.183 11.611 9.843 1.00 86.50 73 SER A CA 1
ATOM 533 C C . SER A 1 73 ? -11.678 11.767 9.544 1.00 86.50 73 SER A C 1
ATOM 535 O O . SER A 1 73 ? -12.449 12.134 10.431 1.00 86.50 73 SER A O 1
ATOM 537 N N . MET A 1 74 ? -12.122 11.443 8.325 1.00 87.31 74 MET A N 1
ATOM 538 C CA . MET A 1 74 ? -13.525 11.556 7.922 1.00 87.31 74 MET A CA 1
ATOM 539 C C . MET A 1 74 ? -14.424 10.467 8.507 1.00 87.31 74 MET A C 1
ATOM 541 O O . MET A 1 74 ? -15.563 10.767 8.863 1.00 87.31 74 MET A O 1
ATOM 545 N N . MET A 1 75 ? -13.950 9.224 8.632 1.00 87.00 75 MET A N 1
ATOM 546 C CA . MET A 1 75 ? -14.779 8.116 9.124 1.00 87.00 75 MET A CA 1
ATOM 547 C C . MET A 1 75 ? -15.397 8.367 10.518 1.00 87.00 75 MET A C 1
ATOM 549 O O . MET A 1 75 ? -16.615 8.217 10.643 1.00 87.00 75 MET A O 1
ATOM 553 N N . PRO A 1 76 ? -14.651 8.836 11.542 1.00 82.62 76 PRO A N 1
ATOM 554 C CA . PRO A 1 76 ? -15.237 9.204 12.834 1.00 82.62 76 PRO A CA 1
ATOM 555 C C . PRO A 1 76 ? -16.341 10.269 12.728 1.00 82.62 76 PRO A C 1
ATOM 557 O O . PRO A 1 76 ? -17.369 10.169 13.397 1.00 82.62 76 PRO A O 1
ATOM 560 N N . MET A 1 77 ? -16.158 11.275 11.861 1.00 86.31 77 MET A N 1
ATOM 561 C CA . MET A 1 77 ? -17.141 12.345 11.645 1.00 86.31 77 MET A CA 1
ATOM 562 C C . MET A 1 77 ? -18.408 11.833 10.949 1.00 86.31 77 MET A C 1
ATOM 564 O O . MET A 1 77 ? -19.513 12.265 11.277 1.00 86.31 77 MET A O 1
ATOM 568 N N . VAL A 1 78 ? -18.262 10.900 10.003 1.00 86.50 78 VAL A N 1
ATOM 569 C CA . VAL A 1 78 ? -19.395 10.251 9.332 1.00 86.50 78 VAL A CA 1
ATOM 570 C C . VAL A 1 78 ? -20.213 9.447 10.337 1.00 86.50 78 VAL A C 1
ATOM 572 O O . VAL A 1 78 ? -21.427 9.626 10.374 1.00 86.50 78 VAL A O 1
ATOM 575 N N . PHE A 1 79 ? -19.571 8.642 11.193 1.00 84.38 79 PHE A N 1
ATOM 576 C CA . PHE A 1 79 ? -20.257 7.870 12.239 1.00 84.38 79 PHE A CA 1
ATOM 577 C C . PHE A 1 79 ? -21.013 8.753 13.222 1.00 84.38 79 PHE A C 1
ATOM 579 O O . PHE A 1 79 ? -22.203 8.523 13.446 1.00 84.38 79 PHE A O 1
ATOM 586 N N . ALA A 1 80 ? -20.381 9.833 13.687 1.00 82.69 80 ALA A N 1
ATOM 587 C CA . ALA A 1 80 ? -21.042 10.814 14.539 1.00 82.69 80 ALA A CA 1
ATOM 588 C C . ALA A 1 80 ? -22.298 11.408 13.871 1.00 82.69 80 ALA A C 1
ATOM 590 O O . ALA A 1 80 ? -23.316 11.612 14.529 1.00 82.69 80 ALA A O 1
ATOM 591 N N . LYS A 1 81 ? -22.264 11.642 12.551 1.00 85.75 81 LYS A N 1
ATOM 592 C CA . LYS A 1 81 ? -23.397 12.204 11.797 1.00 85.75 81 LYS A CA 1
ATOM 593 C C . LYS A 1 81 ? -24.552 11.218 11.596 1.00 85.75 81 LYS A C 1
ATOM 595 O O . LYS A 1 81 ? -25.695 11.650 11.475 1.00 85.75 81 LYS A O 1
ATOM 600 N N . ILE A 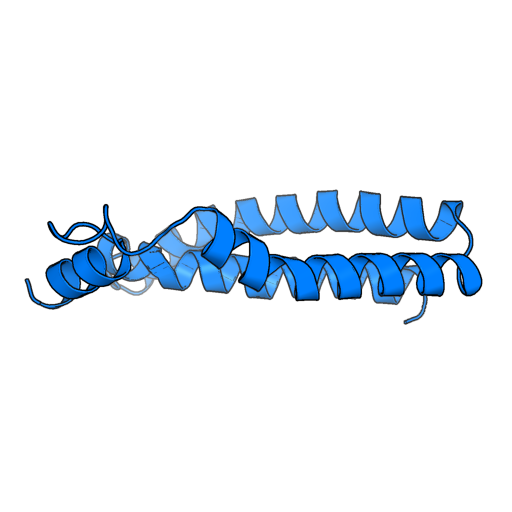1 82 ? -24.276 9.915 11.569 1.00 88.00 82 ILE A N 1
ATOM 601 C CA . ILE A 1 82 ? -25.292 8.858 11.424 1.00 88.00 82 ILE A CA 1
ATOM 602 C C . ILE A 1 82 ? -25.737 8.255 12.768 1.00 88.00 82 ILE A C 1
ATOM 604 O O . ILE A 1 82 ? -26.375 7.208 12.777 1.00 88.00 82 ILE A O 1
ATOM 608 N N . ASN A 1 83 ? -25.453 8.928 13.894 1.00 82.81 83 ASN A N 1
ATOM 609 C CA . ASN A 1 83 ? -25.752 8.471 15.263 1.00 82.81 83 ASN A CA 1
ATOM 610 C C . ASN A 1 83 ? -25.134 7.102 15.622 1.00 82.81 83 ASN A C 1
ATOM 612 O O . ASN A 1 83 ? -25.651 6.392 16.482 1.00 82.81 83 ASN A O 1
ATOM 616 N N . ILE A 1 84 ? -24.021 6.731 14.982 1.00 78.56 84 ILE A N 1
ATOM 617 C CA . ILE A 1 84 ? -23.212 5.572 15.371 1.00 78.56 84 ILE A CA 1
ATOM 618 C C . ILE A 1 84 ? -22.078 6.079 16.253 1.00 78.56 84 ILE A C 1
ATOM 620 O O . ILE A 1 84 ? -21.360 6.996 15.860 1.00 78.56 84 ILE A O 1
ATOM 624 N N . ASP A 1 85 ? -21.908 5.481 17.433 1.00 79.00 85 ASP A N 1
ATOM 625 C CA . ASP A 1 85 ? -20.837 5.852 18.357 1.00 79.00 85 ASP A CA 1
ATOM 626 C C . ASP A 1 85 ? -19.463 5.620 17.697 1.00 79.00 85 ASP A C 1
ATOM 628 O O . ASP A 1 85 ? -19.086 4.465 17.442 1.00 79.00 85 ASP A O 1
ATOM 632 N N . PRO A 1 86 ? -18.696 6.693 17.418 1.00 70.25 86 PRO A N 1
ATOM 633 C CA . PRO A 1 86 ? -17.376 6.571 16.830 1.00 70.25 86 PRO A CA 1
ATOM 634 C C . PRO A 1 86 ? -16.466 5.701 17.693 1.00 70.25 86 PRO A C 1
ATOM 636 O O . PRO A 1 86 ? -15.731 4.904 17.137 1.00 70.25 86 PRO A O 1
ATOM 639 N N . ALA A 1 87 ? -16.552 5.753 19.025 1.00 74.25 87 ALA A N 1
ATOM 640 C CA . ALA A 1 87 ? -15.648 5.006 19.900 1.00 74.25 87 ALA A CA 1
ATOM 641 C C . ALA A 1 87 ? -15.748 3.480 19.719 1.00 74.25 87 ALA A C 1
ATOM 643 O O . ALA A 1 87 ? -14.764 2.767 19.917 1.00 74.25 87 ALA A O 1
ATOM 644 N N . VAL A 1 88 ? -16.915 2.978 19.303 1.00 70.94 88 VAL A N 1
ATOM 645 C CA . VAL A 1 88 ? -17.150 1.549 19.043 1.00 70.94 88 VAL A CA 1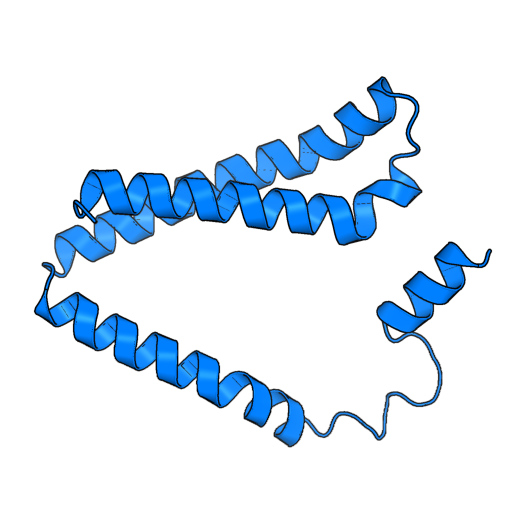
ATOM 646 C C . VAL A 1 88 ? -16.825 1.188 17.590 1.00 70.94 88 VAL A C 1
ATOM 648 O O . VAL A 1 88 ? -16.283 0.118 17.319 1.00 70.94 88 VAL A O 1
ATOM 651 N N . ALA A 1 89 ? -17.116 2.086 16.646 1.00 70.00 89 ALA A N 1
ATOM 652 C CA . ALA A 1 89 ? -16.923 1.842 15.218 1.00 70.00 89 ALA A CA 1
ATOM 653 C C . ALA A 1 89 ? -15.499 2.155 14.718 1.00 70.00 89 ALA A C 1
ATOM 655 O O . ALA A 1 89 ? -15.065 1.599 13.713 1.00 70.00 89 ALA A O 1
ATOM 656 N N . THR A 1 90 ? -14.729 3.010 15.398 1.00 70.19 90 THR A N 1
ATOM 657 C CA . THR A 1 90 ? -13.414 3.464 14.911 1.00 70.19 90 THR A CA 1
ATOM 658 C C . THR A 1 90 ? -12.276 2.469 15.105 1.00 70.19 90 THR A C 1
ATOM 660 O O . THR A 1 90 ? -11.159 2.764 14.696 1.00 70.19 90 THR A O 1
ATOM 663 N N . GLY A 1 91 ? -12.537 1.309 15.714 1.00 76.69 91 GLY A N 1
ATOM 664 C CA . GLY A 1 91 ? -11.560 0.230 15.859 1.00 76.69 91 GLY A CA 1
ATOM 665 C C . GLY A 1 91 ? -11.264 -0.468 14.518 1.00 76.69 91 GLY A C 1
ATOM 666 O O . GLY A 1 91 ? -10.713 0.150 13.609 1.00 76.69 91 GLY A O 1
ATOM 667 N N . PRO A 1 92 ? -11.622 -1.750 14.342 1.00 78.62 92 PRO A N 1
ATOM 668 C CA . PRO A 1 92 ? -11.257 -2.509 13.144 1.00 78.62 92 PRO A CA 1
ATOM 669 C C . PRO A 1 92 ? -11.879 -1.968 11.848 1.00 78.62 92 PRO A C 1
ATOM 671 O O . PRO A 1 92 ? -11.297 -2.130 10.785 1.00 78.62 92 PRO A O 1
ATOM 674 N N . PHE A 1 93 ? -13.038 -1.306 11.904 1.00 80.25 93 PHE A N 1
ATOM 675 C CA . PHE A 1 93 ? -13.747 -0.883 10.693 1.00 80.25 93 PHE A CA 1
ATOM 676 C C . PHE A 1 93 ? -13.057 0.284 9.969 1.00 80.25 93 PHE A C 1
ATOM 678 O O . PHE A 1 93 ? -13.014 0.325 8.735 1.00 80.25 93 PHE A O 1
ATOM 685 N N . VAL A 1 94 ? -12.505 1.246 10.715 1.00 83.50 94 VAL A N 1
ATOM 686 C CA . VAL A 1 94 ? -11.851 2.421 10.115 1.00 83.50 94 VAL A CA 1
ATOM 687 C C . VAL A 1 94 ? -10.549 2.028 9.450 1.00 83.50 94 VAL A C 1
ATOM 689 O O . VAL A 1 94 ? -10.327 2.406 8.303 1.00 83.50 94 VAL A O 1
ATOM 692 N N . THR A 1 95 ? -9.729 1.216 10.113 1.00 84.50 95 THR A N 1
ATOM 693 C CA . THR A 1 95 ? -8.486 0.714 9.522 1.00 84.50 95 THR A CA 1
ATOM 694 C C . THR A 1 95 ? -8.763 -0.1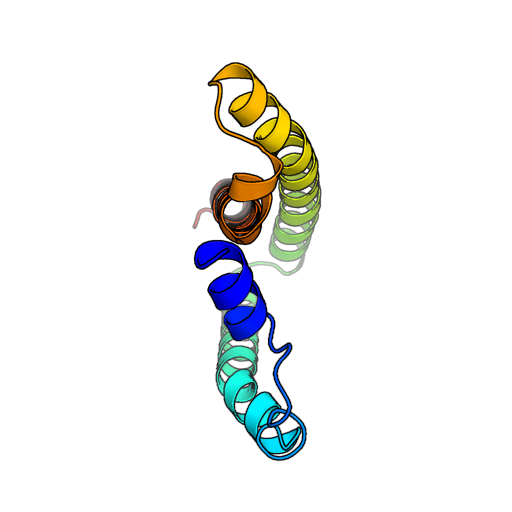40 8.289 1.00 84.50 95 THR A C 1
ATOM 696 O O . THR A 1 95 ? -8.143 0.098 7.259 1.00 84.50 95 THR A O 1
ATOM 699 N N . THR A 1 96 ? -9.771 -1.023 8.309 1.00 88.69 96 THR A N 1
ATOM 700 C CA . THR A 1 96 ? -10.139 -1.794 7.107 1.00 88.69 96 THR A CA 1
ATOM 701 C C . THR A 1 96 ? -10.658 -0.917 5.971 1.00 88.69 96 THR A C 1
ATOM 703 O O . THR A 1 96 ? -10.376 -1.183 4.806 1.00 88.69 96 THR A O 1
ATOM 706 N N . SER A 1 97 ? -11.404 0.146 6.286 1.00 87.94 97 SER A N 1
ATOM 707 C CA . SER A 1 97 ? -11.907 1.079 5.270 1.00 87.94 97 SER A CA 1
ATOM 708 C C . SER A 1 97 ? -10.759 1.851 4.622 1.00 87.94 97 SER A C 1
ATOM 710 O O . SER A 1 97 ? -10.714 1.982 3.400 1.00 87.94 97 SER A O 1
ATOM 712 N N . ILE A 1 98 ? -9.803 2.317 5.431 1.00 89.19 98 ILE A N 1
ATOM 713 C CA . ILE A 1 98 ? -8.580 2.963 4.947 1.00 89.19 98 ILE A CA 1
ATOM 714 C C . ILE A 1 98 ? -7.770 1.993 4.082 1.00 89.19 98 ILE A C 1
ATOM 716 O O . ILE A 1 98 ? -7.337 2.387 3.001 1.00 89.19 98 ILE A O 1
ATOM 720 N N . ASP A 1 99 ? -7.596 0.739 4.505 1.00 88.56 99 ASP A N 1
ATOM 721 C CA . ASP A 1 99 ? -6.852 -0.272 3.746 1.00 88.56 99 ASP A CA 1
ATOM 722 C C . ASP A 1 99 ? -7.483 -0.516 2.370 1.00 88.56 99 ASP A C 1
ATOM 724 O O . ASP A 1 99 ? -6.795 -0.448 1.353 1.00 88.56 99 ASP A O 1
ATOM 728 N N . ILE A 1 100 ? -8.803 -0.714 2.305 1.00 90.50 100 ILE A N 1
ATOM 729 C CA . ILE A 1 100 ? -9.506 -0.943 1.034 1.00 90.50 100 ILE A CA 1
ATOM 730 C C . ILE A 1 100 ? -9.366 0.273 0.113 1.00 90.50 100 ILE A C 1
ATOM 732 O O . ILE A 1 100 ? -8.980 0.135 -1.048 1.00 90.50 100 ILE A O 1
ATOM 736 N N . ILE A 1 101 ? -9.656 1.475 0.616 1.00 91.44 101 ILE A N 1
ATOM 737 C CA . ILE A 1 101 ? -9.649 2.690 -0.204 1.00 91.44 101 ILE A CA 1
ATOM 738 C C . ILE A 1 101 ? -8.227 3.019 -0.671 1.00 91.44 101 ILE A C 1
ATOM 740 O O . ILE A 1 101 ? -8.014 3.290 -1.851 1.00 91.44 101 ILE A O 1
ATOM 744 N N . SER A 1 102 ? -7.236 2.961 0.219 1.00 88.81 102 SER A N 1
ATOM 745 C CA . SER A 1 102 ? -5.845 3.282 -0.124 1.00 88.81 102 SER A CA 1
ATOM 746 C C . SER A 1 102 ? -5.255 2.313 -1.157 1.00 88.81 102 SER A C 1
ATOM 748 O O . SER A 1 102 ? -4.583 2.760 -2.090 1.00 88.81 102 SER A O 1
ATOM 750 N N . VAL A 1 103 ? -5.563 1.014 -1.060 1.00 90.44 103 VAL A N 1
ATOM 751 C CA . VAL A 1 103 ? -5.145 0.000 -2.041 1.00 90.44 103 VAL A CA 1
ATOM 752 C C . VAL A 1 103 ? -5.824 0.218 -3.396 1.00 90.44 103 VAL A C 1
ATOM 754 O O . VAL A 1 103 ? -5.161 0.113 -4.428 1.00 90.44 103 VAL A O 1
ATOM 757 N N . LEU A 1 104 ? -7.109 0.590 -3.423 1.00 91.19 104 LEU A N 1
ATOM 758 C CA . LEU A 1 104 ? -7.805 0.928 -4.671 1.00 91.19 104 LEU A CA 1
ATOM 759 C C . LEU A 1 104 ? -7.151 2.116 -5.386 1.00 91.19 104 LEU A C 1
ATOM 761 O O . LEU A 1 104 ? -6.932 2.053 -6.593 1.00 91.19 104 LEU A O 1
ATOM 765 N N . PHE A 1 105 ? -6.787 3.173 -4.657 1.00 89.44 105 PHE A N 1
ATOM 766 C CA . PHE A 1 105 ? -6.083 4.321 -5.240 1.00 89.44 105 PHE A CA 1
ATOM 767 C C . PHE A 1 105 ? -4.674 3.963 -5.722 1.00 89.44 105 PHE A C 1
ATOM 769 O O . PHE A 1 105 ? -4.257 4.419 -6.787 1.00 89.44 105 PHE A O 1
ATOM 776 N N . TYR A 1 106 ? -3.954 3.114 -4.983 1.00 88.69 106 TYR A N 1
ATOM 777 C CA . TYR A 1 106 ? -2.661 2.600 -5.429 1.00 88.69 106 TYR A CA 1
ATOM 778 C C . TYR A 1 106 ? -2.787 1.850 -6.763 1.00 88.69 106 TYR A C 1
ATOM 780 O O . TYR A 1 106 ? -2.072 2.167 -7.715 1.00 88.69 106 TYR A O 1
ATOM 788 N N . PHE A 1 107 ? -3.735 0.911 -6.868 1.00 88.88 107 PHE A N 1
ATOM 789 C CA . PHE A 1 107 ? -3.972 0.177 -8.112 1.00 88.88 107 PHE A CA 1
ATOM 790 C C . PHE A 1 107 ? -4.494 1.070 -9.234 1.00 88.88 107 PHE A C 1
ATOM 792 O O . PHE A 1 107 ? -4.108 0.867 -10.379 1.00 88.88 107 PHE A O 1
ATOM 799 N N . PHE A 1 108 ? -5.312 2.079 -8.935 1.00 90.12 108 PHE A N 1
ATOM 800 C CA . PHE A 1 108 ? -5.777 3.049 -9.927 1.00 90.12 108 PHE A CA 1
ATOM 801 C C . PHE A 1 108 ? -4.606 3.793 -10.585 1.00 90.12 108 PHE A C 1
ATOM 803 O O . PHE A 1 108 ? -4.537 3.900 -11.812 1.00 90.12 108 PHE A O 1
ATOM 810 N N . ILE A 1 109 ? -3.643 4.248 -9.781 1.00 87.69 109 ILE A N 1
ATOM 811 C CA . ILE A 1 109 ? -2.438 4.928 -10.270 1.00 87.69 109 ILE A CA 1
ATOM 812 C C . ILE A 1 109 ? -1.542 3.955 -11.038 1.00 87.69 109 ILE A C 1
ATOM 814 O O . ILE A 1 109 ? -1.104 4.280 -12.140 1.00 87.69 109 ILE A O 1
ATOM 818 N N . ALA A 1 110 ? -1.329 2.750 -10.503 1.00 86.50 110 ALA A N 1
ATOM 819 C CA . ALA A 1 110 ? -0.540 1.717 -11.168 1.00 86.50 110 ALA A CA 1
ATOM 820 C C . ALA A 1 110 ? -1.135 1.318 -12.528 1.00 86.50 110 ALA A C 1
ATOM 822 O O . ALA A 1 110 ? -0.407 1.220 -13.508 1.00 86.50 110 ALA A O 1
ATOM 823 N N . THR A 1 111 ? -2.456 1.166 -12.616 1.00 87.81 111 THR A N 1
ATOM 824 C CA . THR A 1 111 ? -3.179 0.859 -13.862 1.00 87.81 111 THR A CA 1
ATOM 825 C C . THR A 1 111 ? -3.036 1.991 -14.872 1.00 87.81 111 THR A C 1
ATOM 827 O O . THR A 1 111 ? -2.724 1.755 -16.033 1.00 87.81 111 THR A O 1
ATOM 830 N N . THR A 1 112 ? -3.201 3.237 -14.426 1.00 87.88 112 THR A N 1
ATOM 831 C CA . THR A 1 112 ? -3.134 4.405 -15.316 1.00 87.88 112 THR A CA 1
ATOM 832 C C . THR A 1 112 ? -1.722 4.635 -15.866 1.00 87.88 112 THR A C 1
ATOM 834 O O . THR A 1 112 ? -1.578 5.028 -17.020 1.00 87.88 112 THR A O 1
ATOM 837 N N . LEU A 1 113 ? -0.681 4.398 -15.060 1.00 84.50 113 LEU A N 1
ATOM 838 C CA . LEU A 1 113 ? 0.714 4.656 -15.440 1.00 84.50 113 LEU A CA 1
ATOM 839 C C . LEU A 1 113 ? 1.397 3.468 -16.125 1.00 84.50 113 LEU A C 1
ATOM 841 O O . LEU A 1 113 ? 2.186 3.683 -17.039 1.00 84.50 113 LEU A O 1
ATOM 845 N N . LEU A 1 114 ? 1.119 2.236 -15.689 1.00 83.50 114 LEU A N 1
ATOM 846 C CA . LEU A 1 114 ? 1.760 1.021 -16.209 1.00 83.50 114 LEU A CA 1
ATOM 847 C C . LEU A 1 114 ? 0.879 0.261 -17.211 1.00 83.50 114 LEU A C 1
ATOM 849 O O . LEU A 1 114 ? 1.332 -0.733 -17.773 1.00 83.50 114 LEU A O 1
ATOM 853 N N . GLY A 1 115 ? -0.364 0.700 -17.437 1.00 79.06 115 GLY A N 1
ATOM 854 C CA . GLY A 1 115 ? -1.298 0.034 -18.350 1.00 79.06 115 GLY A CA 1
ATOM 855 C C . GLY A 1 115 ? -1.610 -1.410 -17.945 1.00 79.06 115 GLY A C 1
ATOM 856 O O . GLY A 1 115 ? -1.682 -2.275 -18.818 1.00 79.06 115 GLY A O 1
ATOM 857 N N . LEU A 1 116 ? -1.690 -1.667 -16.631 1.00 71.81 116 LEU A N 1
ATOM 858 C CA . LEU A 1 116 ? -2.021 -2.977 -16.051 1.00 71.81 116 LEU A CA 1
ATOM 859 C C . LEU A 1 116 ? -3.456 -3.426 -16.359 1.00 71.81 116 LEU A C 1
ATOM 861 O O . LEU A 1 116 ? -4.332 -2.556 -16.551 1.00 71.81 116 LEU A O 1
#